Protein AF-A0A847HZ57-F1 (afdb_monomer_lite)

Radius of gyration: 16.38 Å; chains: 1; bounding box: 39×26×43 Å

Secondary structure (DSSP, 8-state):
----S--THHHHHHHHHHHHHHHHHHHHHHHHHH--TTHHHHHHHHHHHHHHHHHHHHHHHHHHHT-SS-SS-HHHHHHHHHH-

Sequence (84 aa):
MFSIIPRNVAFFDLFDKAGQIIVKAAETYAELGRDYEHRDDHLARIRQLEHDGDDIAHRTLDRLDQSFITPFDREDIQTLMVRL

pLDDT: mean 89.95, std 14.16, range [38.78, 98.5]

Foldseek 3Di:
DDDPDPPPPVLVVLLVQLVVLVVVLVVLVVVCVVCVVCVVVSVVVNVVSVVVLVVSLVVNVVVLVVDPDDPDDSVVSNCSSVVD

Structure (mmCIF, N/CA/C/O backbone):
data_AF-A0A847HZ57-F1
#
_entry.id   AF-A0A847HZ57-F1
#
loop_
_atom_site.group_PDB
_atom_site.id
_atom_site.type_symbol
_atom_site.label_atom_id
_atom_site.label_alt_id
_atom_site.label_comp_id
_atom_site.label_asym_id
_atom_site.label_entity_id
_atom_site.label_seq_id
_atom_site.pdbx_PDB_ins_code
_atom_site.Cartn_x
_atom_site.Cartn_y
_atom_site.Cartn_z
_atom_site.occupancy
_atom_site.B_iso_or_equiv
_atom_site.auth_seq_id
_atom_site.auth_comp_id
_atom_site.auth_asym_id
_atom_site.auth_atom_id
_atom_site.pdbx_PDB_model_num
ATOM 1 N N . MET A 1 1 ? -24.053 -22.238 17.956 1.00 38.78 1 MET A N 1
ATOM 2 C CA . MET A 1 1 ? -23.135 -21.524 18.869 1.00 38.78 1 MET A CA 1
ATOM 3 C C . MET A 1 1 ? -22.974 -20.116 18.316 1.00 38.78 1 MET A C 1
ATOM 5 O O . MET A 1 1 ? -22.323 -19.952 17.296 1.00 38.78 1 MET A O 1
ATOM 9 N N . PHE A 1 2 ? -23.683 -19.136 18.877 1.00 45.47 2 PHE A N 1
ATOM 10 C CA . PHE A 1 2 ? -23.655 -17.760 18.379 1.00 45.47 2 PHE A CA 1
ATOM 11 C C . PHE A 1 2 ? -22.427 -17.049 18.950 1.00 45.47 2 PHE A C 1
ATOM 13 O O . PHE A 1 2 ? -22.319 -16.871 20.160 1.00 45.47 2 PHE A O 1
ATOM 20 N N . SER A 1 3 ? -21.477 -16.693 18.086 1.00 46.31 3 SER A N 1
ATOM 21 C CA . SER A 1 3 ? -20.371 -15.813 18.457 1.00 46.31 3 SER A CA 1
ATOM 22 C C . SER A 1 3 ? -20.882 -14.375 18.361 1.00 46.31 3 SER A C 1
ATOM 24 O O . SER A 1 3 ? -21.182 -13.902 17.272 1.00 46.31 3 SER A O 1
ATOM 26 N N . ILE A 1 4 ? -21.050 -13.717 19.511 1.00 59.25 4 ILE A N 1
ATOM 27 C CA . ILE A 1 4 ? -21.592 -12.346 19.641 1.00 59.25 4 ILE A CA 1
ATOM 28 C C . ILE A 1 4 ? -20.488 -11.286 19.436 1.00 59.25 4 ILE A C 1
ATOM 30 O O . ILE A 1 4 ? -20.737 -10.088 19.483 1.00 59.25 4 ILE A O 1
ATOM 34 N N . ILE A 1 5 ? -19.258 -11.714 19.146 1.00 56.19 5 ILE A N 1
ATOM 35 C CA . ILE A 1 5 ? -18.156 -10.814 18.814 1.00 56.19 5 ILE A CA 1
ATOM 36 C C . ILE A 1 5 ? -17.931 -10.932 17.306 1.00 56.19 5 ILE A C 1
ATOM 38 O O . ILE A 1 5 ? -17.513 -12.007 16.862 1.00 56.19 5 ILE A O 1
ATOM 42 N N . PRO A 1 6 ? -18.203 -9.886 16.500 1.00 52.66 6 PRO A N 1
ATOM 43 C CA . PRO A 1 6 ? -17.765 -9.874 15.114 1.00 52.66 6 PRO A CA 1
ATOM 44 C C . PRO A 1 6 ? -16.243 -9.977 15.152 1.00 52.66 6 PRO A C 1
ATOM 46 O O . PRO A 1 6 ? -15.557 -9.041 15.556 1.00 52.66 6 PRO A O 1
ATOM 49 N N . ARG A 1 7 ? -15.706 -11.164 14.848 1.00 51.75 7 ARG A N 1
ATOM 50 C CA . ARG A 1 7 ? -14.260 -11.369 14.845 1.00 51.75 7 ARG A CA 1
ATOM 51 C C . ARG A 1 7 ? -13.658 -10.334 13.901 1.00 51.75 7 ARG A C 1
ATOM 53 O O . ARG A 1 7 ? -14.156 -10.145 12.793 1.00 51.75 7 ARG A O 1
ATOM 60 N N . ASN A 1 8 ? -12.570 -9.716 14.343 1.00 55.50 8 ASN A N 1
ATOM 61 C CA . ASN A 1 8 ? -11.710 -8.781 13.615 1.00 55.50 8 ASN A CA 1
ATOM 62 C C . ASN A 1 8 ? -11.049 -9.379 12.347 1.00 55.50 8 ASN A C 1
ATOM 64 O O . ASN A 1 8 ? -9.967 -8.950 11.963 1.00 55.50 8 ASN A O 1
ATOM 68 N N . VAL A 1 9 ? -11.688 -10.352 11.684 1.00 58.00 9 VAL A N 1
ATOM 69 C CA . VAL A 1 9 ? -11.240 -10.993 10.435 1.00 58.00 9 VAL A CA 1
ATOM 70 C C . VAL A 1 9 ? -10.972 -9.935 9.360 1.00 58.00 9 VAL A C 1
ATOM 72 O O . VAL A 1 9 ? -9.987 -10.019 8.644 1.00 58.00 9 VAL A O 1
ATOM 75 N N . ALA A 1 10 ? -11.758 -8.853 9.357 1.00 77.81 10 ALA A N 1
ATOM 76 C CA . ALA A 1 10 ? -11.612 -7.766 8.398 1.00 77.81 10 ALA A CA 1
ATOM 77 C C . ALA A 1 10 ? -10.243 -7.057 8.425 1.00 77.81 10 ALA A C 1
ATOM 79 O O . ALA A 1 10 ? -9.799 -6.625 7.371 1.00 77.81 10 ALA A O 1
ATOM 80 N N . PHE A 1 11 ? -9.583 -6.903 9.583 1.00 90.50 11 PHE A N 1
ATOM 81 C CA . PHE A 1 11 ? -8.287 -6.205 9.635 1.00 90.50 11 PHE A CA 1
ATOM 82 C C . PHE A 1 11 ? -7.164 -7.063 9.059 1.00 90.50 11 PHE A C 1
ATOM 84 O O . PHE A 1 11 ? -6.412 -6.590 8.217 1.00 90.50 11 PHE A O 1
ATOM 91 N N . PHE A 1 12 ? -7.089 -8.335 9.456 1.00 90.94 12 PHE A N 1
ATOM 92 C CA . PHE A 1 12 ? -6.072 -9.248 8.935 1.00 90.94 12 PHE A CA 1
ATOM 93 C C . PHE A 1 12 ? -6.228 -9.479 7.429 1.00 90.94 12 PHE A C 1
ATOM 95 O O . PHE A 1 12 ? -5.234 -9.440 6.717 1.00 90.94 12 PHE A O 1
ATOM 102 N N . ASP A 1 13 ? -7.462 -9.573 6.925 1.00 92.56 13 ASP A N 1
ATOM 103 C CA . ASP A 1 13 ? -7.713 -9.647 5.480 1.00 92.56 13 ASP A CA 1
ATOM 104 C C . ASP A 1 13 ? -7.217 -8.397 4.728 1.00 92.56 13 ASP A C 1
ATOM 106 O O . ASP A 1 13 ? -6.790 -8.487 3.576 1.00 92.56 13 ASP A O 1
ATOM 110 N N . LEU A 1 14 ? -7.306 -7.213 5.346 1.00 94.31 14 LEU A N 1
ATOM 111 C CA . LEU A 1 14 ? -6.793 -5.968 4.768 1.00 94.31 14 LEU A CA 1
ATOM 112 C C . LEU A 1 14 ? -5.260 -5.929 4.800 1.00 94.31 14 LEU A C 1
ATOM 114 O O . LEU A 1 14 ? -4.652 -5.576 3.792 1.00 94.31 14 LEU A O 1
ATOM 118 N N . PHE A 1 15 ? -4.639 -6.362 5.901 1.00 94.50 15 PHE A N 1
ATOM 119 C CA . PHE A 1 15 ? -3.181 -6.471 6.007 1.00 94.50 15 PHE A CA 1
ATOM 120 C C . PHE A 1 15 ? -2.610 -7.463 4.990 1.00 94.50 15 PHE A C 1
ATOM 122 O O . PHE A 1 15 ? -1.638 -7.149 4.305 1.00 94.50 15 PHE A O 1
ATOM 129 N N . ASP A 1 16 ? -3.249 -8.621 4.821 1.00 95.12 16 ASP A N 1
ATOM 130 C CA . ASP A 1 16 ? -2.842 -9.621 3.833 1.00 95.12 16 ASP A CA 1
ATOM 131 C C . ASP A 1 16 ? -2.933 -9.067 2.407 1.00 95.12 16 ASP A C 1
ATOM 133 O O . ASP A 1 16 ? -2.039 -9.295 1.590 1.00 95.12 16 ASP A O 1
ATOM 137 N N . LYS A 1 17 ? -3.985 -8.298 2.092 1.00 96.06 17 LYS A N 1
ATOM 138 C CA . LYS A 1 17 ? -4.111 -7.630 0.788 1.00 96.06 17 LYS A CA 1
ATOM 139 C C . LYS A 1 17 ? -3.018 -6.589 0.571 1.00 96.06 17 LYS A C 1
ATOM 141 O O . LYS A 1 17 ? -2.427 -6.583 -0.506 1.00 96.06 17 LYS A O 1
ATOM 146 N N . ALA A 1 18 ? -2.725 -5.759 1.572 1.00 96.31 18 ALA A N 1
ATOM 147 C CA . ALA A 1 18 ? -1.629 -4.794 1.504 1.00 96.31 18 ALA A CA 1
ATOM 148 C C . ALA A 1 18 ? -0.289 -5.504 1.249 1.00 96.31 18 ALA A C 1
ATOM 150 O O . ALA A 1 18 ? 0.420 -5.173 0.300 1.00 96.31 18 ALA A O 1
ATOM 151 N N . GLY A 1 19 ? 0.004 -6.568 2.005 1.00 96.56 19 GLY A N 1
ATOM 152 C CA . GLY A 1 19 ? 1.202 -7.385 1.807 1.00 96.56 19 GLY A CA 1
ATOM 153 C C . GLY A 1 19 ? 1.292 -7.993 0.403 1.00 96.56 19 GLY A C 1
ATOM 154 O O . GLY A 1 19 ? 2.344 -7.940 -0.231 1.00 96.56 19 GLY A O 1
ATOM 155 N N . GLN A 1 20 ? 0.186 -8.517 -0.135 1.00 97.81 20 GLN A N 1
ATOM 156 C CA . GLN A 1 20 ? 0.145 -9.046 -1.504 1.00 97.81 20 GLN A CA 1
ATOM 157 C C . GLN A 1 20 ? 0.413 -7.974 -2.565 1.00 97.81 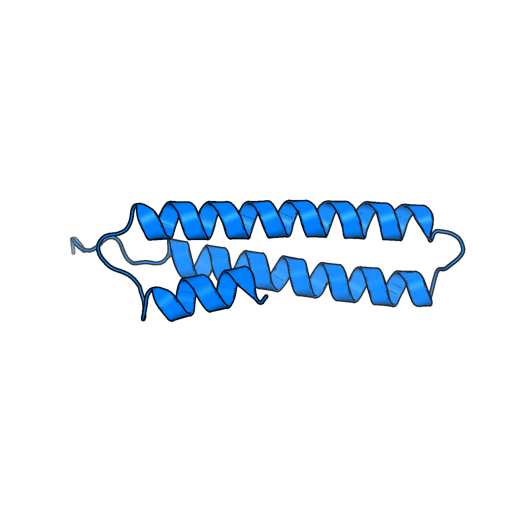20 GLN A C 1
ATOM 159 O O . GLN A 1 20 ? 1.046 -8.273 -3.578 1.00 97.81 20 GLN A O 1
ATOM 164 N N . ILE A 1 21 ? -0.079 -6.750 -2.368 1.00 98.00 21 ILE A N 1
ATOM 165 C CA . ILE A 1 21 ? 0.171 -5.631 -3.282 1.00 98.00 21 ILE A CA 1
ATOM 166 C C . ILE A 1 21 ? 1.657 -5.268 -3.271 1.00 98.00 21 ILE A C 1
ATOM 168 O O . ILE A 1 21 ? 2.255 -5.163 -4.340 1.00 98.00 21 ILE A O 1
ATOM 172 N N . ILE A 1 22 ? 2.271 -5.179 -2.088 1.00 97.19 22 ILE A N 1
ATOM 173 C CA . ILE A 1 22 ? 3.701 -4.877 -1.930 1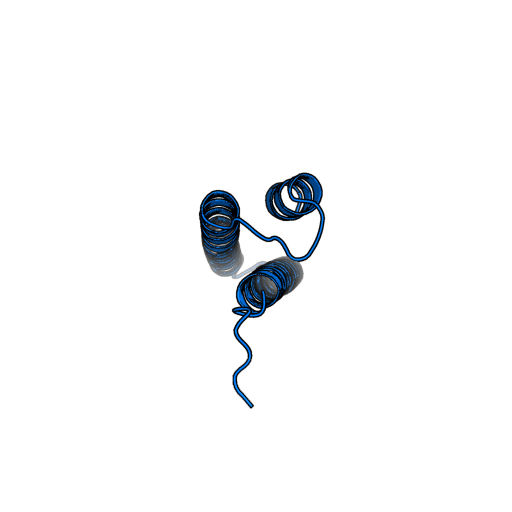.00 97.19 22 ILE A CA 1
ATOM 174 C C . ILE A 1 22 ? 4.565 -5.936 -2.614 1.00 97.19 22 ILE A C 1
ATOM 176 O O . ILE A 1 22 ? 5.467 -5.597 -3.380 1.00 97.19 22 ILE A O 1
ATOM 180 N N . VAL A 1 23 ? 4.265 -7.221 -2.395 1.00 98.25 23 VAL A N 1
ATOM 181 C CA . VAL A 1 23 ? 4.986 -8.323 -3.050 1.00 98.25 23 VAL A CA 1
ATOM 182 C C . VAL A 1 23 ? 4.871 -8.213 -4.571 1.00 98.25 23 VAL A C 1
ATOM 184 O O . VAL A 1 23 ? 5.890 -8.223 -5.256 1.00 98.25 23 VAL A O 1
ATOM 187 N N . LYS A 1 24 ? 3.662 -8.007 -5.108 1.00 98.38 24 LYS A N 1
ATOM 188 C CA . LYS A 1 24 ? 3.453 -7.845 -6.557 1.00 98.38 24 LYS A CA 1
ATOM 189 C C . LYS A 1 24 ? 4.167 -6.618 -7.120 1.00 98.38 24 LYS A C 1
ATOM 191 O O . LYS A 1 24 ? 4.674 -6.669 -8.240 1.00 98.38 24 LYS A O 1
ATOM 196 N N . ALA A 1 25 ? 4.203 -5.513 -6.378 1.00 98.00 25 ALA A N 1
ATOM 197 C CA . ALA A 1 25 ? 4.906 -4.302 -6.789 1.00 98.00 25 ALA A CA 1
ATOM 198 C C . ALA A 1 25 ? 6.419 -4.545 -6.851 1.00 98.00 25 ALA A C 1
ATOM 200 O O . ALA A 1 25 ? 7.054 -4.182 -7.841 1.00 98.00 25 ALA A O 1
ATOM 201 N N . ALA A 1 26 ? 6.981 -5.231 -5.851 1.00 98.00 26 ALA A N 1
ATOM 202 C CA . ALA A 1 26 ? 8.387 -5.622 -5.828 1.00 98.00 26 ALA A CA 1
ATOM 203 C C . ALA A 1 26 ? 8.742 -6.596 -6.966 1.00 98.00 26 ALA A C 1
ATOM 205 O O . ALA A 1 26 ? 9.772 -6.427 -7.618 1.00 98.00 26 ALA A O 1
ATOM 206 N N . GLU A 1 27 ? 7.881 -7.576 -7.248 1.00 98.31 27 GLU A N 1
ATOM 207 C CA . GLU A 1 27 ? 8.035 -8.497 -8.381 1.00 98.31 27 GLU A CA 1
ATOM 208 C C . GLU A 1 27 ? 8.004 -7.747 -9.719 1.00 98.31 27 GLU A C 1
ATOM 210 O O . GLU A 1 27 ? 8.926 -7.894 -10.520 1.00 98.31 27 GLU A O 1
ATOM 215 N N . THR A 1 28 ? 7.021 -6.862 -9.921 1.00 98.12 28 THR A N 1
ATOM 216 C CA . THR A 1 28 ? 6.901 -6.045 -11.144 1.00 98.12 28 THR A CA 1
ATOM 217 C C . THR A 1 28 ? 8.114 -5.123 -11.315 1.00 98.12 28 THR A C 1
ATOM 219 O O . THR A 1 28 ? 8.603 -4.917 -12.425 1.00 98.12 28 THR A O 1
ATOM 222 N N . TYR A 1 29 ? 8.643 -4.577 -10.218 1.00 97.81 29 TYR A N 1
ATOM 223 C CA . TYR A 1 29 ? 9.859 -3.766 -10.239 1.00 97.81 29 TYR A CA 1
ATOM 224 C C . TYR A 1 29 ? 11.106 -4.592 -10.588 1.00 97.81 29 TYR A C 1
ATOM 226 O O . TYR A 1 29 ? 11.968 -4.135 -11.340 1.00 97.81 29 TYR A O 1
ATOM 234 N N . ALA A 1 30 ? 11.207 -5.826 -10.093 1.00 97.94 30 ALA A N 1
ATOM 235 C CA . ALA A 1 30 ? 12.281 -6.733 -10.484 1.00 97.94 30 ALA A CA 1
ATOM 236 C C . ALA A 1 30 ? 12.186 -7.128 -11.970 1.00 97.94 30 ALA A C 1
ATOM 238 O O . ALA A 1 30 ? 13.216 -7.248 -12.637 1.00 97.94 30 ALA A O 1
ATOM 239 N N . GLU A 1 31 ? 10.971 -7.306 -12.496 1.00 97.25 31 GLU A N 1
ATOM 240 C CA . GLU A 1 31 ? 10.717 -7.563 -13.917 1.00 97.25 31 GLU A CA 1
ATOM 241 C C . GLU A 1 31 ? 11.104 -6.376 -14.797 1.00 97.25 31 GLU A C 1
ATOM 243 O O . GLU A 1 31 ? 11.805 -6.586 -15.779 1.00 97.25 31 GLU A O 1
ATOM 248 N N . LEU A 1 32 ? 10.786 -5.142 -14.395 1.00 97.19 32 LEU A N 1
ATOM 249 C CA . LEU A 1 32 ? 11.228 -3.918 -15.078 1.00 97.19 32 LEU A CA 1
ATOM 250 C C . LEU A 1 32 ? 12.753 -3.880 -15.292 1.00 97.19 32 LEU A C 1
ATOM 252 O O . LEU A 1 32 ? 13.235 -3.405 -16.319 1.00 97.19 32 LEU A O 1
ATOM 256 N N . GLY A 1 33 ? 13.529 -4.375 -14.323 1.00 95.12 33 GLY A N 1
ATOM 257 C CA . GLY A 1 33 ? 14.987 -4.466 -14.444 1.00 95.12 33 GLY A CA 1
ATOM 258 C C . GLY A 1 33 ? 15.470 -5.534 -15.436 1.00 95.12 33 GLY A C 1
ATOM 259 O O . GLY A 1 33 ? 16.594 -5.442 -15.926 1.00 95.12 33 GLY A O 1
ATOM 260 N N . ARG A 1 34 ? 14.643 -6.546 -15.727 1.00 96.50 34 ARG A N 1
ATOM 261 C CA . ARG A 1 34 ? 14.934 -7.635 -16.676 1.00 96.50 34 ARG A CA 1
ATOM 262 C C . ARG A 1 34 ? 14.391 -7.348 -18.077 1.00 96.50 34 ARG A C 1
ATOM 264 O O . ARG A 1 34 ? 15.031 -7.741 -19.047 1.00 96.50 34 ARG A O 1
ATOM 271 N N . ASP A 1 35 ? 13.253 -6.666 -18.171 1.00 95.56 35 ASP A N 1
ATOM 272 C CA . ASP A 1 35 ? 12.574 -6.271 -19.404 1.00 95.56 35 ASP A CA 1
ATOM 273 C C . ASP A 1 35 ? 12.424 -4.746 -19.465 1.00 95.56 35 ASP A C 1
ATOM 275 O O . ASP A 1 35 ? 11.379 -4.151 -19.193 1.00 95.56 35 ASP A O 1
ATOM 279 N N . TYR A 1 36 ? 13.528 -4.088 -19.811 1.00 93.44 36 TYR A N 1
ATOM 280 C CA . TYR A 1 36 ? 13.552 -2.632 -19.913 1.00 93.44 36 TYR A CA 1
ATOM 281 C C . TYR A 1 36 ? 12.928 -2.106 -21.217 1.00 93.44 36 TYR A C 1
ATOM 283 O O . TYR A 1 36 ? 12.660 -0.908 -21.336 1.00 93.44 36 TYR A O 1
ATOM 291 N N . GLU A 1 37 ? 12.705 -2.977 -22.206 1.00 97.12 37 GLU A N 1
ATOM 292 C CA . GLU A 1 37 ? 12.055 -2.613 -23.467 1.00 97.12 37 GLU A CA 1
ATOM 293 C C . GLU A 1 37 ? 10.591 -2.228 -23.218 1.00 97.12 37 GLU A C 1
ATOM 295 O O . GLU A 1 37 ? 10.148 -1.177 -23.683 1.00 97.12 37 GLU A O 1
ATOM 300 N N . HIS A 1 38 ? 9.893 -2.982 -22.362 1.00 96.56 38 HIS A N 1
ATOM 301 C CA . HIS A 1 38 ? 8.507 -2.720 -21.952 1.00 96.56 38 HIS A CA 1
ATOM 302 C C . HIS A 1 38 ? 8.400 -1.899 -20.657 1.00 96.56 38 HIS A C 1
ATOM 304 O O . HIS A 1 38 ? 7.429 -2.002 -19.903 1.00 96.56 38 HIS A O 1
ATOM 310 N N . ARG A 1 39 ? 9.395 -1.048 -20.369 1.00 96.94 39 ARG A N 1
ATOM 311 C CA . ARG A 1 39 ? 9.449 -0.294 -19.104 1.00 96.94 39 ARG A CA 1
ATOM 312 C C . ARG A 1 39 ? 8.192 0.524 -18.809 1.00 96.94 39 ARG A C 1
ATOM 314 O O . ARG A 1 39 ? 7.820 0.658 -17.647 1.00 96.94 39 ARG A O 1
ATOM 321 N N . ASP A 1 40 ? 7.550 1.083 -19.832 1.00 97.56 40 ASP A N 1
ATOM 322 C CA . ASP A 1 40 ? 6.407 1.977 -19.646 1.00 97.56 40 ASP A CA 1
ATOM 323 C C . ASP A 1 40 ? 5.176 1.198 -19.153 1.00 97.56 40 ASP A C 1
ATOM 325 O O . ASP A 1 40 ? 4.452 1.694 -18.285 1.00 97.56 40 ASP A O 1
ATOM 329 N N . ASP A 1 41 ? 5.013 -0.050 -19.605 1.00 97.81 41 ASP A N 1
ATOM 330 C CA . ASP A 1 41 ? 3.964 -0.966 -19.150 1.00 97.81 41 ASP A CA 1
ATOM 331 C C . ASP A 1 41 ? 4.205 -1.397 -17.700 1.00 97.81 41 ASP A C 1
ATOM 333 O O . ASP A 1 41 ? 3.298 -1.330 -16.864 1.00 97.81 41 ASP A O 1
ATOM 337 N N . HIS A 1 42 ? 5.447 -1.754 -17.356 1.00 97.81 42 HIS A N 1
ATOM 338 C CA . HIS A 1 42 ? 5.817 -2.076 -15.976 1.00 97.81 42 HIS A CA 1
ATOM 339 C C . HIS A 1 42 ? 5.616 -0.880 -15.035 1.00 97.81 42 HIS A C 1
ATOM 341 O O . HIS A 1 42 ? 5.053 -1.032 -13.952 1.00 97.81 42 HIS A O 1
ATOM 347 N N . LEU A 1 43 ? 6.008 0.330 -15.446 1.00 97.81 43 LEU A N 1
ATOM 348 C CA . LEU A 1 43 ? 5.794 1.549 -14.662 1.00 97.81 43 LEU A CA 1
ATOM 349 C C . LEU A 1 43 ? 4.305 1.878 -14.502 1.00 97.81 43 LEU A C 1
ATOM 351 O O . LEU A 1 43 ? 3.884 2.298 -13.424 1.00 97.81 43 LEU A O 1
ATOM 355 N N . ALA A 1 44 ? 3.493 1.686 -15.544 1.00 98.31 44 ALA A N 1
ATOM 356 C CA . ALA A 1 44 ? 2.043 1.832 -15.447 1.00 98.31 44 ALA A CA 1
ATOM 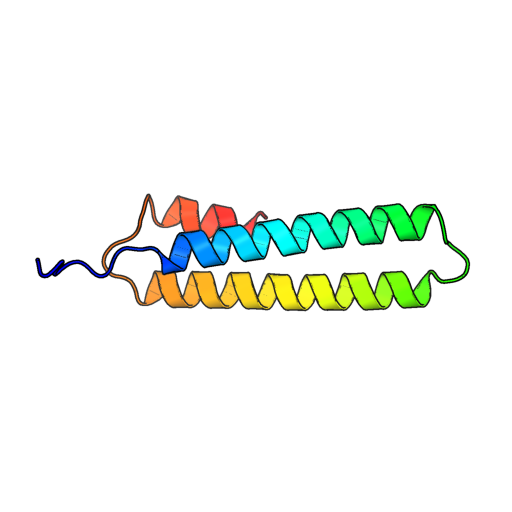357 C C . ALA A 1 44 ? 1.443 0.818 -14.463 1.00 98.31 44 ALA A C 1
ATOM 359 O O . ALA A 1 44 ? 0.610 1.186 -13.634 1.00 98.31 44 ALA A O 1
ATOM 360 N N . ARG A 1 45 ? 1.915 -0.432 -14.491 1.00 98.25 45 ARG A N 1
ATOM 361 C CA . ARG A 1 45 ? 1.480 -1.471 -13.556 1.00 98.25 45 ARG A CA 1
ATOM 362 C C . ARG A 1 45 ? 1.872 -1.160 -12.113 1.00 98.25 45 ARG A C 1
ATOM 364 O O . ARG A 1 45 ? 1.039 -1.328 -11.229 1.00 98.25 45 ARG A O 1
ATOM 371 N N . ILE A 1 46 ? 3.093 -0.683 -11.877 1.00 98.25 46 ILE A N 1
ATOM 372 C CA . ILE A 1 46 ? 3.556 -0.273 -10.543 1.00 98.25 46 ILE A CA 1
ATOM 373 C C . ILE A 1 46 ? 2.705 0.885 -10.012 1.00 98.25 46 ILE A C 1
ATOM 375 O O . ILE A 1 46 ? 2.285 0.835 -8.863 1.00 98.25 46 ILE A O 1
ATOM 379 N N . ARG A 1 47 ? 2.383 1.885 -10.847 1.00 98.31 47 ARG A N 1
ATOM 380 C CA . ARG A 1 47 ? 1.469 2.976 -10.457 1.00 98.31 47 ARG A CA 1
ATOM 381 C C . ARG A 1 47 ? 0.084 2.466 -10.070 1.00 98.31 47 ARG A C 1
ATOM 383 O O . ARG A 1 47 ? -0.467 2.915 -9.077 1.00 98.31 47 ARG A O 1
ATOM 390 N N . GLN A 1 48 ? -0.461 1.507 -10.819 1.00 98.50 48 GLN A N 1
ATOM 391 C CA . GLN A 1 48 ? -1.745 0.907 -10.454 1.00 98.50 48 GLN A CA 1
ATOM 392 C C . GLN A 1 48 ? -1.663 0.170 -9.113 1.00 98.50 48 GLN A C 1
ATOM 394 O O . GLN A 1 48 ? -2.563 0.302 -8.295 1.00 98.50 48 GLN A O 1
ATOM 399 N N . LEU A 1 49 ? -0.587 -0.586 -8.876 1.00 98.38 49 LEU A N 1
ATOM 400 C CA . LEU A 1 49 ? -0.386 -1.291 -7.608 1.00 98.38 49 LEU A CA 1
ATOM 401 C C . LEU A 1 49 ? -0.226 -0.321 -6.430 1.00 98.38 49 LEU A C 1
ATOM 403 O O . LEU A 1 49 ? -0.707 -0.616 -5.344 1.00 98.38 49 LEU A O 1
ATOM 407 N N . GLU A 1 50 ? 0.408 0.832 -6.640 1.00 97.31 50 GLU A N 1
ATOM 408 C CA . GLU A 1 50 ? 0.502 1.887 -5.628 1.00 97.31 50 GLU A CA 1
ATOM 409 C C . GLU A 1 50 ? -0.874 2.476 -5.292 1.00 97.31 50 GLU A C 1
ATOM 411 O O . GLU A 1 50 ? -1.228 2.520 -4.117 1.00 97.31 50 GLU A O 1
ATOM 416 N N . HIS A 1 51 ? -1.699 2.794 -6.296 1.00 98.06 51 HIS A N 1
ATOM 417 C CA . HIS A 1 51 ? -3.083 3.229 -6.068 1.00 98.06 51 HIS A CA 1
ATOM 418 C C . HIS A 1 51 ? -3.915 2.161 -5.347 1.00 98.06 51 HIS A C 1
ATOM 420 O O . HIS A 1 51 ? -4.649 2.472 -4.413 1.00 98.06 51 HIS A O 1
ATOM 426 N N . ASP A 1 52 ? -3.786 0.890 -5.743 1.00 97.62 52 ASP A N 1
ATOM 427 C CA . ASP A 1 52 ? -4.478 -0.217 -5.078 1.00 97.62 52 ASP A CA 1
ATOM 428 C C . ASP A 1 52 ? -4.038 -0.340 -3.604 1.00 97.62 52 ASP A C 1
ATOM 430 O O . ASP A 1 52 ? -4.846 -0.675 -2.735 1.00 97.62 52 ASP A O 1
ATOM 434 N N . GLY A 1 53 ? -2.756 -0.088 -3.318 1.00 96.88 53 GLY A N 1
ATOM 435 C CA . GLY A 1 53 ? -2.191 -0.087 -1.970 1.00 96.88 53 GLY A CA 1
ATOM 436 C C . GLY A 1 53 ? -2.745 1.045 -1.108 1.00 96.88 53 GLY A C 1
ATOM 437 O O . GLY A 1 53 ? -3.207 0.788 0.006 1.00 96.88 53 GLY A O 1
ATOM 438 N N . ASP A 1 54 ? -2.771 2.265 -1.645 1.00 96.69 54 ASP A N 1
ATOM 439 C CA . ASP A 1 54 ? -3.333 3.448 -0.985 1.00 96.69 54 ASP A CA 1
ATOM 440 C C . ASP A 1 54 ? -4.826 3.264 -0.662 1.00 96.69 54 ASP A C 1
ATOM 442 O O . ASP A 1 54 ? -5.275 3.525 0.455 1.00 96.69 54 ASP A O 1
ATOM 446 N N . ASP A 1 55 ? -5.589 2.679 -1.588 1.00 97.00 55 ASP A N 1
ATOM 447 C CA . ASP A 1 55 ? -6.988 2.300 -1.376 1.00 97.00 55 ASP A CA 1
ATOM 448 C C . ASP A 1 55 ? -7.165 1.347 -0.180 1.00 97.00 55 ASP A C 1
ATOM 450 O O . ASP A 1 55 ? -8.116 1.468 0.601 1.00 97.00 55 ASP A O 1
ATOM 454 N N . ILE A 1 56 ? -6.273 0.362 -0.030 1.00 96.38 56 ILE A N 1
ATOM 455 C CA . ILE A 1 56 ? -6.305 -0.573 1.101 1.00 96.38 56 ILE A CA 1
ATOM 456 C C . ILE A 1 56 ? -5.901 0.129 2.401 1.00 96.38 56 ILE A C 1
ATOM 458 O O . ILE A 1 56 ? -6.538 -0.117 3.432 1.00 96.38 56 ILE A O 1
ATOM 462 N N . ALA A 1 57 ? -4.901 1.012 2.367 1.00 95.31 57 ALA A N 1
ATOM 463 C CA . ALA A 1 57 ? -4.496 1.816 3.517 1.00 95.31 57 ALA A CA 1
ATOM 464 C C . ALA A 1 57 ? -5.653 2.690 4.013 1.00 95.31 57 ALA A C 1
ATOM 466 O O . ALA A 1 57 ? -6.049 2.567 5.176 1.00 95.31 57 ALA A O 1
ATOM 467 N N . HIS A 1 58 ? -6.282 3.456 3.120 1.00 95.62 58 HIS A N 1
ATOM 468 C CA . HIS A 1 58 ? -7.453 4.275 3.428 1.00 95.62 58 HIS A CA 1
ATOM 469 C C . HIS A 1 58 ? -8.591 3.454 4.036 1.00 95.62 58 HIS A C 1
ATOM 471 O O . HIS A 1 58 ? -9.054 3.759 5.134 1.00 95.62 58 HIS A O 1
ATOM 477 N N . ARG A 1 59 ? -8.984 2.338 3.406 1.00 94.62 59 ARG A N 1
ATOM 478 C CA . ARG A 1 59 ? -10.046 1.464 3.942 1.00 94.62 59 ARG A CA 1
ATOM 479 C C . ARG A 1 59 ? -9.712 0.913 5.324 1.00 94.62 59 ARG A C 1
ATOM 481 O O . ARG A 1 59 ? -10.613 0.713 6.139 1.00 94.62 59 ARG A O 1
ATOM 488 N N . THR A 1 60 ? -8.439 0.629 5.587 1.00 94.56 60 THR A N 1
ATOM 489 C CA . THR A 1 60 ? -7.996 0.115 6.886 1.00 94.56 60 THR A CA 1
ATOM 490 C C . THR A 1 60 ? -8.066 1.189 7.962 1.00 94.56 60 THR A C 1
ATOM 492 O O . THR A 1 60 ? -8.537 0.901 9.063 1.00 94.56 60 THR A O 1
ATOM 495 N N . LEU A 1 61 ? -7.667 2.422 7.644 1.00 94.06 61 LEU A N 1
ATOM 496 C CA . LEU A 1 61 ? -7.770 3.565 8.552 1.00 94.06 61 LEU A CA 1
ATOM 497 C C . LEU A 1 61 ? -9.237 3.939 8.820 1.00 94.06 61 LEU A C 1
ATOM 499 O O . LEU A 1 61 ? -9.629 4.046 9.979 1.00 94.06 61 LEU A O 1
ATOM 503 N N . ASP A 1 62 ? -10.086 3.979 7.791 1.00 94.06 62 ASP A N 1
ATOM 504 C CA . ASP A 1 62 ? -11.531 4.208 7.943 1.00 94.06 62 ASP A CA 1
ATOM 505 C C . ASP A 1 62 ? -12.182 3.146 8.842 1.00 94.06 62 ASP A C 1
ATOM 507 O O . ASP A 1 62 ? -12.980 3.438 9.739 1.00 94.06 62 ASP A O 1
ATOM 511 N N . ARG A 1 63 ? -11.819 1.873 8.629 1.00 92.31 63 ARG A N 1
ATOM 512 C CA . ARG A 1 63 ? -12.274 0.756 9.464 1.00 92.31 63 ARG A CA 1
ATOM 513 C C . ARG A 1 63 ? -11.813 0.941 10.903 1.00 92.31 63 ARG A C 1
ATOM 515 O O . ARG A 1 63 ? -12.586 0.662 11.822 1.00 92.31 63 ARG A O 1
ATOM 522 N N . LEU A 1 64 ? -10.568 1.362 11.102 1.00 93.25 64 LEU A N 1
ATOM 523 C CA . LEU A 1 64 ? -9.984 1.603 12.412 1.00 93.25 64 LEU A CA 1
ATOM 524 C C . LEU A 1 64 ? -10.765 2.686 13.157 1.00 93.25 64 LEU A C 1
ATOM 526 O O . LEU A 1 64 ? -11.166 2.461 14.302 1.00 93.25 64 LEU A O 1
ATOM 530 N N . ASP A 1 65 ? -11.065 3.807 12.510 1.00 91.56 65 ASP A N 1
ATOM 531 C CA . ASP A 1 65 ? -11.833 4.918 13.086 1.00 91.56 65 ASP A CA 1
ATOM 532 C C . ASP A 1 65 ? -13.261 4.514 13.477 1.00 91.56 65 ASP A C 1
ATOM 534 O O . ASP A 1 65 ? -13.784 4.960 14.497 1.00 91.56 65 ASP A O 1
ATOM 538 N N . GLN A 1 66 ? -13.866 3.587 12.733 1.00 90.38 66 GLN A N 1
ATOM 539 C CA . GLN A 1 66 ? -15.210 3.064 13.004 1.00 90.38 66 GLN A CA 1
ATOM 540 C C . GLN A 1 66 ? -15.241 1.862 13.967 1.00 90.38 66 GLN A C 1
ATOM 542 O O . GLN A 1 66 ? -16.317 1.351 14.288 1.00 90.38 66 GLN A O 1
ATOM 547 N N . SER A 1 67 ? -14.085 1.366 14.419 1.00 88.44 67 SER A N 1
ATOM 548 C CA . SER A 1 67 ? -13.996 0.157 15.247 1.00 88.44 67 SER A CA 1
ATOM 549 C C . SER A 1 67 ? -13.753 0.486 16.715 1.00 88.44 67 SER A C 1
ATOM 551 O O . SER A 1 67 ? -12.750 1.097 17.065 1.00 88.44 67 SER A O 1
ATOM 553 N N . PHE A 1 68 ? -14.633 0.011 17.600 1.00 85.69 68 PHE A N 1
ATOM 554 C CA . PHE A 1 68 ? -14.455 0.157 19.051 1.00 85.69 68 PHE A CA 1
ATOM 555 C C . PHE A 1 68 ? -13.450 -0.852 19.637 1.00 85.69 68 PHE A C 1
ATOM 557 O O . PHE A 1 68 ? -12.762 -0.549 20.605 1.00 85.69 68 PHE A O 1
ATOM 564 N N . ILE A 1 69 ? -13.346 -2.044 19.039 1.00 86.38 69 ILE A N 1
ATOM 565 C CA . ILE A 1 69 ? -12.409 -3.104 19.440 1.00 86.38 69 ILE A CA 1
ATOM 566 C C . ILE A 1 69 ? -11.456 -3.359 18.276 1.00 86.38 69 ILE A C 1
ATOM 568 O O . ILE A 1 69 ? -11.903 -3.630 17.163 1.00 86.38 69 ILE A O 1
ATOM 572 N N . THR A 1 70 ? -10.154 -3.319 18.536 1.00 91.06 70 THR A N 1
ATOM 573 C CA . THR A 1 70 ? -9.094 -3.594 17.557 1.00 91.06 70 THR A CA 1
ATOM 574 C C . THR A 1 70 ? -8.405 -4.930 17.864 1.00 91.06 70 THR A C 1
ATOM 576 O O . THR A 1 70 ? -8.490 -5.419 18.992 1.00 91.06 70 THR A O 1
ATOM 579 N N . PRO A 1 71 ? -7.780 -5.593 16.871 1.00 88.31 71 PRO A N 1
ATOM 580 C CA . PRO A 1 71 ? -7.089 -6.868 17.093 1.00 88.31 71 PRO A CA 1
ATOM 581 C C . PRO A 1 71 ? -5.807 -6.736 17.931 1.00 88.31 71 PRO A C 1
ATOM 583 O O . PRO A 1 71 ? -5.410 -7.702 18.575 1.00 88.31 71 PRO A O 1
ATOM 586 N N . PHE A 1 72 ? -5.181 -5.562 17.912 1.00 91.38 72 PHE A N 1
ATOM 587 C CA . PHE A 1 72 ? -4.034 -5.154 18.724 1.00 91.38 72 PHE A CA 1
ATOM 588 C C . PHE A 1 72 ? -4.028 -3.618 18.817 1.00 91.38 72 PHE A C 1
ATOM 590 O O . PHE A 1 72 ? -5.023 -2.983 18.439 1.00 91.38 72 PHE A O 1
ATOM 597 N N . ASP A 1 73 ? -2.962 -3.025 19.350 1.00 94.69 73 ASP A N 1
ATOM 598 C CA . ASP A 1 73 ? -2.866 -1.587 19.592 1.00 94.69 73 ASP A CA 1
ATOM 599 C C . ASP A 1 73 ? -3.170 -0.749 18.341 1.00 94.69 73 ASP A C 1
ATOM 601 O O . ASP A 1 73 ? -2.669 -0.980 17.241 1.00 94.69 73 ASP A O 1
ATOM 605 N N . ARG A 1 74 ? -4.044 0.248 18.508 1.00 93.69 74 ARG A N 1
ATOM 606 C CA . ARG A 1 74 ? -4.527 1.106 17.415 1.00 93.69 74 ARG A CA 1
ATOM 607 C C . ARG A 1 74 ? -3.393 1.874 16.741 1.00 93.69 74 ARG A C 1
ATOM 609 O O . ARG A 1 74 ? -3.384 1.984 15.518 1.00 93.69 74 ARG A O 1
ATOM 616 N N . GLU A 1 75 ? -2.473 2.409 17.536 1.00 94.75 75 GLU A N 1
ATOM 617 C CA . GLU A 1 75 ? -1.317 3.159 17.037 1.00 94.75 75 GLU A CA 1
ATOM 618 C C . GLU A 1 75 ? -0.395 2.267 16.199 1.00 94.75 75 GLU A C 1
ATOM 620 O O . GLU A 1 75 ? 0.123 2.715 15.175 1.00 94.75 75 GLU A O 1
ATOM 625 N N . ASP A 1 76 ? -0.271 0.985 16.557 1.00 95.50 76 ASP A N 1
ATOM 626 C CA . ASP A 1 76 ? 0.483 0.008 15.773 1.00 95.50 76 ASP A CA 1
ATOM 627 C C . ASP A 1 76 ? -0.208 -0.289 14.442 1.00 95.50 76 ASP A C 1
ATOM 629 O O . ASP A 1 76 ? 0.464 -0.363 13.418 1.00 95.50 76 ASP A O 1
ATOM 633 N N . ILE A 1 77 ? -1.542 -0.397 14.412 1.00 94.19 77 ILE A N 1
ATOM 634 C CA . ILE A 1 77 ? -2.293 -0.569 13.154 1.00 94.19 77 ILE A CA 1
ATOM 635 C C . ILE A 1 77 ? -2.099 0.644 12.235 1.00 94.19 77 ILE A C 1
ATOM 637 O O . ILE A 1 77 ? -1.840 0.471 11.045 1.00 94.19 77 ILE A O 1
ATOM 641 N N . GLN A 1 78 ? -2.200 1.868 12.767 1.00 93.75 78 GLN A N 1
ATOM 642 C CA . GLN A 1 78 ? -1.952 3.085 11.982 1.00 93.75 78 GLN A CA 1
ATOM 643 C C . GLN A 1 78 ? -0.518 3.113 11.457 1.00 93.75 78 GLN A C 1
ATOM 645 O O . GLN A 1 78 ? -0.292 3.340 10.272 1.00 93.75 78 GLN A O 1
ATOM 650 N N . THR A 1 79 ? 0.449 2.836 12.331 1.00 95.06 79 THR A N 1
ATOM 651 C CA . THR A 1 79 ? 1.868 2.822 11.974 1.00 95.06 79 THR A CA 1
ATOM 652 C C . THR A 1 79 ? 2.160 1.772 10.909 1.00 95.06 79 THR A C 1
ATOM 654 O O . THR A 1 79 ? 2.895 2.061 9.969 1.00 95.06 79 THR A O 1
ATOM 657 N N . LEU A 1 80 ? 1.567 0.582 11.026 1.00 93.44 80 LEU A N 1
ATOM 658 C CA . LEU A 1 80 ? 1.696 -0.497 10.054 1.00 93.44 80 LEU A CA 1
ATOM 659 C C . LEU A 1 80 ? 1.203 -0.051 8.676 1.00 93.44 80 LEU A C 1
ATOM 661 O O . LEU A 1 80 ? 1.936 -0.199 7.709 1.00 93.44 80 LEU A O 1
ATOM 665 N N . MET A 1 81 ? 0.012 0.544 8.586 1.00 93.19 81 MET A N 1
ATOM 666 C CA . MET A 1 81 ? -0.572 0.932 7.295 1.00 93.19 81 MET A CA 1
ATOM 667 C C . MET A 1 81 ? 0.063 2.163 6.653 1.00 93.19 81 MET A C 1
ATOM 669 O O . MET A 1 81 ? -0.013 2.305 5.442 1.00 93.19 81 MET A O 1
ATOM 673 N N . VAL A 1 82 ? 0.661 3.057 7.441 1.00 90.12 82 VAL A N 1
ATOM 674 C CA . VAL A 1 82 ? 1.304 4.281 6.929 1.00 90.12 82 VAL A CA 1
ATOM 675 C C . VAL A 1 82 ? 2.764 4.042 6.529 1.00 90.12 82 VAL A C 1
ATOM 677 O O . VAL A 1 82 ? 3.331 4.827 5.771 1.00 90.12 82 VAL A O 1
ATOM 680 N N . ARG A 1 83 ? 3.411 3.007 7.080 1.00 86.50 83 ARG A N 1
ATOM 681 C CA . ARG A 1 83 ? 4.837 2.723 6.837 1.00 86.50 83 ARG A CA 1
ATOM 682 C C . ARG A 1 83 ? 5.105 1.543 5.910 1.00 86.50 83 ARG A C 1
ATOM 684 O O . ARG A 1 83 ? 6.258 1.385 5.507 1.00 86.50 83 ARG A O 1
ATOM 691 N N . LEU A 1 84 ? 4.103 0.707 5.659 1.00 70.81 84 LEU A N 1
ATOM 692 C CA . LEU A 1 84 ? 4.140 -0.316 4.614 1.00 70.81 84 LEU A CA 1
ATOM 693 C C . LEU A 1 84 ? 4.008 0.330 3.235 1.00 70.81 84 LEU A C 1
ATOM 695 O O . LEU A 1 84 ? 4.709 -0.162 2.324 1.00 70.81 84 LEU A O 1
#

=== Feature glossary ===
The record interleaves many kinds of information about one protein. Here is each kind framed as the question it answers.

Q: What does the local fold look like, residue by residue?
A: A 3Di character summarizes, for each residue, the relative orientation of the Cα frame of its nearest spatial neighbor. Because it encodes fold topology rather than chemistry, 3Di alignments detect remote structural similarity that sequence alignment misses.

Q: Which residues are in helices, strands, or loops?
A: Secondary structure is the local, repeating backbone conformation. DSSP classifies it into eight states by reading the hydrogen-bond network: three helix types (H, G, I), two β types (E, B), two non-regular types (T, S), and unstructured coil (-).

Q: How big and how compact is the whole molecule?
A: Three whole-structure scalars: the radius of gyration (RMS distance of Cα from centroid, in Å), the count of Cα–Cα contacts (pairs closer than 8 Å and separated by more than four residues in sequence — i.e. tertiary, not local, contacts), and the bounding-box dimensions. Together they distinguish compact globular fo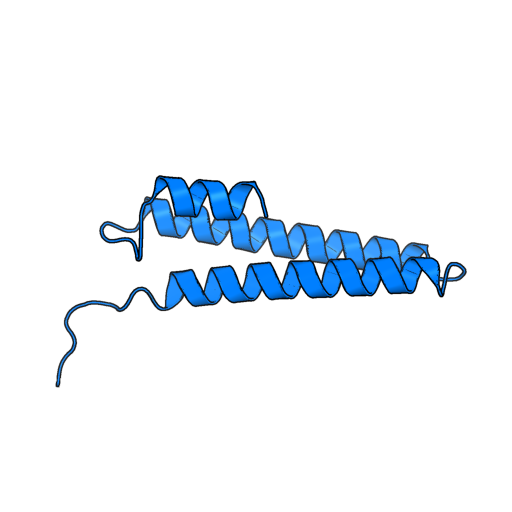lds from extended fibres or disordered chains.

Q: How confident is the AlphaFold model at each residue?
A: For AlphaFold models, the B-factor field carries pLDDT — the model's own estimate of local accuracy on a 0–100 scale. Regions with pLDDT<50 should be treated as essentially unmodeled; they often correspond to intrinsically disordered segments.

Q: What family and function is it annotated with?
A: Functional annotations link the protein to curated databases. InterPro entries identify conserved domains and families by matching the sequence against member-database signatures (Pfam, PROSITE, CDD, …). Gene Ontology (GO) terms describe molecular function, biological process, and cellular component in a controlled vocabulary. CATH places the structure in a hierarchical fold classification (Class/Architecture/Topology/Homologous-superfamily). The organism is the source species.

Q: What known structures does this most resemble?
A: Nearest PDB neighbors are the top structural matche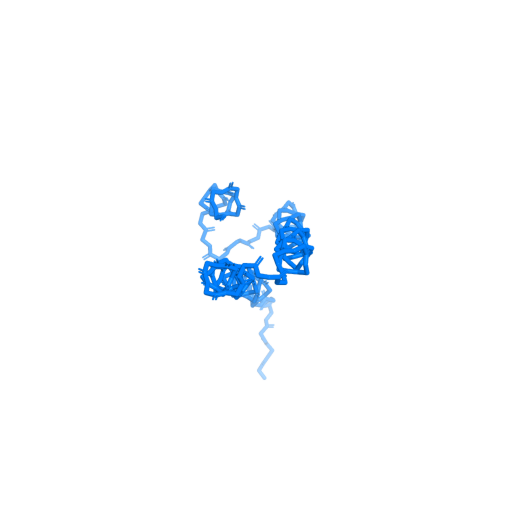s found by Foldseek when searching this structure against the entire Protein Data Bank. Each hit reports a TM-score (0 to 1; >0.5 almost always implies the same fold) and an E-value. These are *structural* homologs — they may share no detectable sequence similarity.

Q: Which residues are buried vs exposed?
A: Solvent-accessible surface area (SASA) is the area in Å² traced out by the centre of a 1.4 Å probe sphere (a water molecule) rolled over the protein's van der Waals surface (Shrake–Rupley / Lee–Richards construction). Buried residues have near-zero SASA; fully exposed residues can exceed 200 Å². The total SASA scales roughly with the number of surface residues.

Q: What are the backbone torsion angles?
A: φ (phi) and ψ (psi) are the two rotatable backbone dihedrals per residue: φ is the C(i-1)–N–Cα–C torsion, ψ is the N–Cα–C–N(i+1) torsion, both in degrees on (−180°, 180°]. α-helical residues cluster near (−60°, −45°); β-strand residues near (−120°, +130°). A Ramachandran plot is simply a scatter of (φ, ψ) for every residue.

Q: Are the domains correctly placed relative to each other?
A: Predicted aligned error is AlphaFold's pairwise confidence. Unlike pLDDT (per-residue), PAE is per-residue-pair and captures whether two parts of the structure are correctly placed relative to each other. Units are ångströms of expected positional error.

Q: What if only a Cα trace is available?
A: P-SEA three-state annotation labels each residue as helix, strand, or coil based purely on the geometry of the Cα trace. It serves as a fallback when the full backbone (and thus DSSP) is unavailable.

Q: What is the amino-acid chain?
A: This is the polypeptide sequence — one letter per residue, N-terminus first. Length ranges from a few dozen residues for small domains to over a thousand for large multi-domain proteins.

Q: What do the rendered images show?
A: The six renders are orthographic views along the three Cartesian axes in both directions. Representation (cartoon, sticks, or surface) and color scheme (sequence-rainbow or by-chain) vary across proteins so the training set covers all the common visualization conventions.

Q: What do the di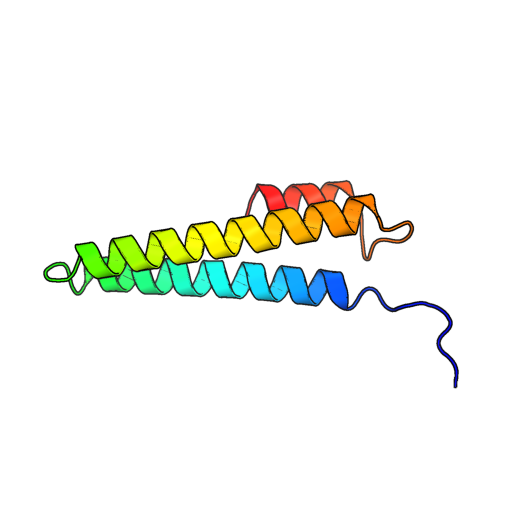agnostic plots show?
A: Plot images: a contact map (which residues are close in 3D, as an N×N binary image), a Ramachandran scatter (backbone torsion angles, revealing secondary-structure composition at a glance), and — for AlphaFold structures — a PAE heatmap (pairwise prediction confidence).

Q: How mobile is each atom in the crystal?
A: B-factor (Debye–Waller factor) reflects atomic displacement in the crystal lattice. It is an experimental observable (units Å²), not a prediction; low values mean the atom is pinned down, high values mean it moves or is heterogeneous across the crystal.

Q: Where is each backbone atom in 3D?
A: The mmCIF table is the protein's shape written out atom by atom. For each backbone N, Cα, C, and carbonyl O, it records an (x, y, z) coordinate triple in Å plus the residue type, chain letter, and residue number.